Protein AF-A0A3P7J1T7-F1 (afdb_monomer_lite)

Sequence (101 aa):
MSDKEKELCPRLIDYLVVVGKRKRTRNTSKCSSADGPIHSSITYPEILRRYPTDDHKDFYLPTDVTVFCQPEGCVTLSKSTKHESSINHKMPILKAIRAIR

Foldseek 3Di:
DPCPPPPPPPDPFQKKWWKADDPPPDPDDDPPPDDDQKDKDFDAIDTPDMPPPDHDPVDGDDPCVNCVQPVRGWIWIFGPDPPDGPTPTPGTDIDTHDDDD

pLDDT: mean 76.16, std 18.55, range [39.69, 96.81]

Secondary structure (DSSP, 8-state):
---------S-S-SEEEEEE---------------SSEEEEEE--EEEEEESSS--SS-PPPTTHHHHH-TT-EEEEEE--SS----EEPPPEEEEE----

Structure (mmCIF, N/CA/C/O backbone):
data_AF-A0A3P7J1T7-F1
#
_entry.id   AF-A0A3P7J1T7-F1
#
loop_
_atom_site.group_PDB
_atom_site.id
_atom_site.type_symbol
_atom_site.label_atom_id
_atom_site.label_alt_id
_atom_site.label_comp_id
_atom_site.label_asym_id
_atom_site.label_entity_id
_atom_site.label_seq_id
_atom_site.pdbx_PDB_ins_code
_atom_site.Cartn_x
_atom_site.Cartn_y
_atom_site.Cartn_z
_atom_site.occupancy
_atom_site.B_iso_or_equiv
_atom_site.auth_seq_id
_atom_site.auth_comp_id
_atom_site.auth_asym_id
_atom_site.auth_atom_id
_atom_site.pdbx_PDB_model_num
ATOM 1 N N . MET A 1 1 ? -7.803 8.090 40.513 1.00 39.69 1 MET A N 1
ATOM 2 C CA . MET A 1 1 ? -6.830 8.217 39.413 1.00 39.69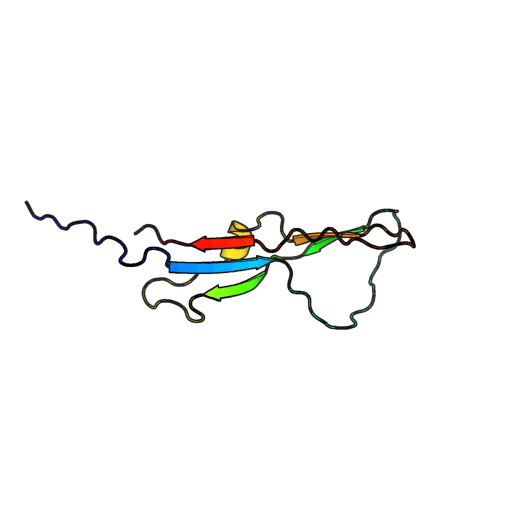 1 MET A CA 1
ATOM 3 C C . MET A 1 1 ? -7.518 7.632 38.202 1.00 39.69 1 MET A C 1
ATOM 5 O O . MET A 1 1 ? -7.958 6.497 38.272 1.00 39.69 1 MET A O 1
ATOM 9 N N . SER A 1 2 ? -7.811 8.457 37.200 1.00 48.62 2 SER A N 1
ATOM 10 C CA . SER A 1 2 ? -8.572 8.024 36.029 1.00 48.62 2 SER A CA 1
ATOM 11 C C . SER A 1 2 ? -7.584 7.420 35.049 1.00 48.62 2 SER A C 1
ATOM 13 O O . SER A 1 2 ? -7.064 8.130 34.188 1.00 48.62 2 SER A O 1
ATOM 15 N N . ASP A 1 3 ? -7.289 6.137 35.229 1.00 55.97 3 ASP A N 1
ATOM 16 C CA . ASP A 1 3 ? -6.516 5.341 34.287 1.00 55.97 3 ASP A CA 1
ATOM 17 C C . ASP A 1 3 ? -7.343 5.207 33.003 1.00 55.97 3 ASP A C 1
ATOM 19 O O . ASP A 1 3 ? -8.000 4.207 32.735 1.00 55.97 3 ASP A O 1
ATOM 23 N N . LYS A 1 4 ? -7.351 6.271 32.192 1.00 57.25 4 LYS A N 1
ATOM 24 C CA . LYS A 1 4 ? -7.564 6.164 30.751 1.00 57.25 4 LYS A CA 1
ATOM 25 C C . LYS A 1 4 ? -6.324 5.455 30.230 1.00 57.25 4 LYS A C 1
ATOM 27 O O . LYS A 1 4 ? -5.412 6.087 29.696 1.00 57.25 4 LYS A O 1
ATOM 32 N N . GLU A 1 5 ? -6.247 4.163 30.542 1.00 58.12 5 GLU A N 1
ATOM 33 C CA . GLU A 1 5 ? -5.291 3.233 29.981 1.00 58.12 5 GLU A CA 1
ATOM 34 C C . GLU A 1 5 ? -5.296 3.510 28.491 1.00 58.12 5 GLU A C 1
ATOM 36 O O . GLU A 1 5 ? -6.345 3.473 27.848 1.00 58.12 5 GLU A O 1
ATOM 41 N N . LYS A 1 6 ? -4.138 3.942 27.991 1.00 58.59 6 LYS A N 1
ATOM 42 C CA . LYS A 1 6 ? -3.907 4.231 26.580 1.00 58.59 6 LYS A CA 1
ATOM 43 C C . LYS A 1 6 ? -4.524 3.070 25.816 1.00 58.59 6 LYS A C 1
ATOM 45 O O . LYS A 1 6 ? -4.024 1.960 25.982 1.00 58.59 6 LYS A O 1
ATOM 50 N N . GLU A 1 7 ? -5.629 3.299 25.100 1.00 62.72 7 GLU A N 1
ATOM 51 C CA . GLU A 1 7 ? -6.317 2.253 24.344 1.00 62.72 7 GLU A CA 1
ATOM 52 C C . GLU A 1 7 ? -5.278 1.651 23.404 1.00 62.72 7 GLU A C 1
ATOM 54 O O . GLU A 1 7 ? -4.916 2.235 22.383 1.00 62.72 7 GLU A O 1
ATOM 59 N N . LEU A 1 8 ? -4.699 0.523 23.817 1.00 68.19 8 LEU A N 1
ATOM 60 C CA . LEU A 1 8 ? -3.651 -0.120 23.055 1.00 68.19 8 LEU A CA 1
ATOM 61 C C . LEU A 1 8 ? -4.279 -0.477 21.718 1.00 68.19 8 LEU A C 1
ATOM 63 O O . LEU A 1 8 ? -5.334 -1.110 21.682 1.00 68.19 8 LEU A O 1
ATOM 67 N N . CYS A 1 9 ? -3.636 -0.065 20.623 1.00 66.94 9 CYS A N 1
ATOM 68 C CA . CYS A 1 9 ? -4.090 -0.408 19.282 1.00 66.94 9 CYS A CA 1
ATOM 69 C C . CYS A 1 9 ? -4.374 -1.924 19.231 1.00 66.94 9 CYS A C 1
ATOM 71 O O . CYS A 1 9 ? -3.418 -2.699 19.373 1.00 66.94 9 CYS A O 1
ATOM 73 N N . PRO A 1 10 ? -5.638 -2.360 19.027 1.00 82.19 10 PRO A N 1
ATOM 74 C CA . PRO A 1 10 ? -6.040 -3.760 19.205 1.00 82.19 10 PRO A CA 1
ATOM 75 C C . PRO A 1 10 ? -5.412 -4.688 18.157 1.00 82.19 10 PRO A C 1
ATOM 77 O O . PRO A 1 10 ? -5.440 -5.909 18.289 1.00 82.19 10 PRO A O 1
ATOM 80 N N . ARG A 1 11 ? -4.839 -4.108 17.097 1.00 87.00 11 ARG A N 1
ATOM 81 C CA . ARG A 1 11 ? -4.185 -4.812 15.998 1.00 87.00 11 ARG A CA 1
ATOM 82 C C . ARG A 1 11 ? -2.670 -4.823 16.194 1.00 87.00 11 ARG A C 1
ATOM 84 O O . ARG A 1 11 ? -2.051 -3.796 16.474 1.00 87.00 11 ARG A O 1
ATOM 91 N N . LEU A 1 12 ? -2.065 -5.993 15.984 1.00 90.44 12 LEU A N 1
ATOM 92 C CA . LEU A 1 12 ? -0.608 -6.153 15.948 1.00 90.44 12 LEU A CA 1
ATOM 93 C C . LEU A 1 12 ? 0.008 -5.423 14.742 1.00 90.44 12 LEU A C 1
ATOM 95 O O . LEU A 1 12 ? 1.079 -4.832 14.862 1.00 90.44 12 LEU A O 1
ATOM 99 N N . ILE A 1 13 ? -0.677 -5.475 13.598 1.00 93.06 13 ILE A N 1
ATOM 100 C CA . ILE A 1 13 ? -0.329 -4.840 12.323 1.00 93.06 13 ILE A CA 1
ATOM 101 C C . ILE A 1 13 ? -1.640 -4.340 11.712 1.00 93.06 13 ILE A C 1
ATOM 103 O O . ILE A 1 13 ? -2.618 -5.088 11.677 1.00 93.06 13 ILE A O 1
ATOM 107 N N . ASP A 1 14 ? -1.664 -3.106 11.215 1.00 93.50 14 ASP A N 1
ATOM 108 C CA . ASP A 1 14 ? -2.823 -2.564 10.504 1.00 93.50 14 ASP A CA 1
ATOM 109 C C . ASP A 1 14 ? -2.813 -2.987 9.035 1.00 93.50 14 ASP A C 1
ATOM 111 O O . ASP A 1 14 ? -3.828 -3.458 8.528 1.00 93.50 14 ASP A O 1
ATOM 115 N N . TYR A 1 15 ? -1.660 -2.888 8.366 1.00 95.50 15 TYR A N 1
ATOM 116 C CA . TYR A 1 15 ? -1.521 -3.295 6.969 1.00 95.50 15 TYR A CA 1
ATOM 117 C C . TYR A 1 15 ? -0.226 -4.048 6.694 1.00 95.50 15 TYR A C 1
ATOM 119 O O . TYR A 1 15 ? 0.833 -3.735 7.231 1.00 95.50 15 TYR A O 1
ATOM 127 N N . LEU A 1 16 ? -0.299 -4.998 5.772 1.00 96.81 16 LEU A N 1
ATOM 128 C CA . LEU A 1 16 ? 0.843 -5.629 5.131 1.00 96.81 16 LEU A CA 1
ATOM 129 C C . LEU A 1 16 ? 0.817 -5.261 3.648 1.00 96.81 16 LEU A C 1
ATOM 131 O O . LEU A 1 16 ? -0.148 -5.578 2.956 1.00 96.81 16 LEU A O 1
ATOM 135 N N . VAL A 1 17 ? 1.861 -4.605 3.146 1.00 96.56 17 VAL A N 1
ATOM 136 C CA . VAL A 1 17 ? 1.937 -4.153 1.748 1.00 96.56 17 VAL A CA 1
ATOM 137 C C . VAL A 1 17 ? 3.166 -4.711 1.048 1.00 96.56 17 VAL A C 1
ATOM 139 O O . VAL A 1 17 ? 4.250 -4.782 1.620 1.00 96.56 17 VAL A O 1
ATOM 142 N N . VAL A 1 18 ? 2.994 -5.092 -0.215 1.00 95.06 18 VAL A N 1
ATOM 143 C CA . VAL A 1 18 ? 4.081 -5.429 -1.135 1.00 95.06 18 VAL A CA 1
ATOM 144 C C . VAL A 1 18 ? 4.254 -4.250 -2.079 1.00 95.06 18 VAL A C 1
ATOM 146 O O . VAL A 1 18 ? 3.361 -3.980 -2.881 1.00 95.06 18 VAL A O 1
ATOM 149 N N . VAL A 1 19 ? 5.388 -3.561 -2.002 1.00 93.75 19 VAL A N 1
ATOM 150 C CA . VAL A 1 19 ? 5.704 -2.381 -2.817 1.00 93.75 19 VAL A CA 1
ATOM 151 C C . VAL A 1 19 ? 6.786 -2.725 -3.834 1.00 93.75 19 VAL A C 1
ATOM 153 O O . VAL A 1 19 ? 7.776 -3.376 -3.509 1.00 93.75 19 VAL A O 1
ATOM 156 N N . GLY A 1 20 ? 6.609 -2.293 -5.078 1.00 91.31 20 GLY A N 1
ATOM 157 C CA . 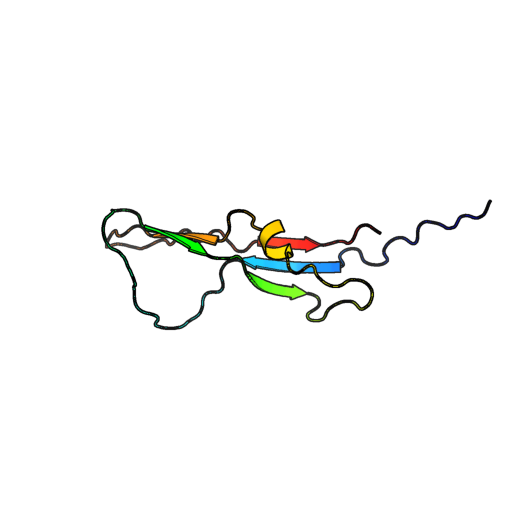GLY A 1 20 ? 7.630 -2.446 -6.106 1.00 91.31 20 GLY A CA 1
ATOM 158 C C . GLY A 1 20 ? 7.166 -1.987 -7.482 1.00 91.31 20 GLY A C 1
ATOM 159 O O . GLY A 1 20 ? 6.188 -1.257 -7.624 1.00 91.31 20 GLY A O 1
ATOM 160 N N . LYS A 1 21 ? 7.871 -2.436 -8.523 1.00 87.25 21 LYS A N 1
ATOM 161 C CA . LYS A 1 21 ? 7.541 -2.114 -9.915 1.00 87.25 21 LYS A CA 1
ATOM 162 C C . LYS A 1 21 ? 6.453 -3.047 -10.430 1.00 87.25 21 LYS A C 1
ATOM 164 O O . LYS A 1 21 ? 6.660 -4.261 -10.499 1.00 87.25 21 LYS A O 1
ATOM 169 N N . ARG A 1 22 ? 5.324 -2.500 -10.886 1.00 83.75 22 ARG A N 1
ATOM 170 C CA . ARG A 1 22 ? 4.303 -3.298 -11.573 1.00 83.75 22 ARG A CA 1
ATOM 171 C C . ARG A 1 22 ? 4.810 -3.693 -12.953 1.00 83.75 22 ARG A C 1
ATOM 173 O O . ARG A 1 22 ? 5.004 -2.856 -13.835 1.00 83.75 22 ARG A O 1
ATOM 180 N N . LYS A 1 23 ? 5.019 -4.994 -13.156 1.00 72.38 23 LYS A N 1
ATOM 181 C CA . LYS A 1 23 ? 5.289 -5.560 -14.481 1.00 72.38 23 LYS A CA 1
ATOM 182 C C . LYS A 1 23 ? 3.998 -5.495 -15.294 1.00 72.38 23 LYS A C 1
ATOM 184 O O . LYS A 1 23 ? 3.199 -6.425 -15.270 1.00 72.38 23 LYS A O 1
ATOM 189 N N . ARG A 1 24 ? 3.754 -4.379 -15.986 1.00 64.62 24 ARG A N 1
ATOM 190 C CA . ARG A 1 24 ? 2.696 -4.337 -16.998 1.00 64.62 24 ARG A CA 1
ATOM 191 C C . ARG A 1 24 ? 3.127 -5.260 -18.134 1.00 64.62 24 ARG A C 1
ATOM 193 O O . ARG A 1 24 ? 4.046 -4.944 -18.880 1.00 64.62 24 ARG A O 1
ATOM 200 N N . THR A 1 25 ? 2.481 -6.415 -18.238 1.00 51.50 25 THR A N 1
ATOM 201 C CA . THR A 1 25 ? 2.502 -7.248 -19.443 1.00 51.50 25 THR A CA 1
ATOM 202 C C . THR A 1 25 ? 1.788 -6.450 -20.534 1.00 51.50 25 THR A C 1
ATOM 204 O O . THR A 1 25 ? 0.571 -6.515 -20.691 1.00 51.50 25 THR A O 1
ATOM 207 N N . ARG A 1 26 ? 2.522 -5.580 -21.223 1.00 49.81 26 ARG A N 1
ATOM 208 C CA . ARG A 1 26 ? 2.067 -4.958 -22.460 1.00 49.81 26 ARG A CA 1
ATOM 209 C C . ARG A 1 26 ? 3.289 -4.697 -23.322 1.00 49.81 26 ARG A C 1
ATOM 211 O O . ARG A 1 26 ? 4.287 -4.168 -22.845 1.00 49.81 26 ARG A O 1
ATOM 218 N N . ASN A 1 27 ? 3.171 -5.092 -24.582 1.00 50.72 27 ASN A N 1
ATOM 219 C CA . ASN A 1 27 ? 4.118 -4.921 -25.679 1.00 50.72 27 ASN A CA 1
ATOM 220 C C . ASN A 1 27 ? 4.363 -3.433 -26.003 1.00 50.72 27 ASN A C 1
ATOM 222 O O . ASN A 1 27 ? 4.086 -2.979 -27.108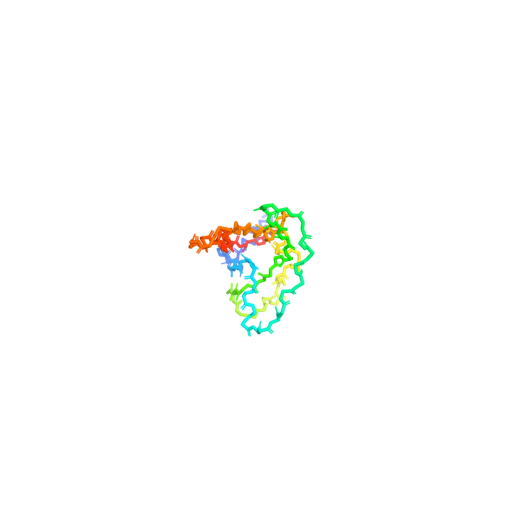 1.00 50.72 27 ASN A O 1
ATOM 226 N N . THR A 1 28 ? 4.822 -2.635 -25.043 1.00 44.53 28 THR A N 1
ATOM 227 C CA . THR A 1 28 ? 5.182 -1.234 -25.263 1.00 44.53 28 THR A CA 1
ATOM 228 C C . THR A 1 28 ? 6.655 -1.159 -25.619 1.00 44.53 28 THR A C 1
ATOM 230 O O . THR A 1 28 ? 7.536 -1.228 -24.764 1.00 44.53 28 THR A O 1
ATOM 233 N N . SER A 1 29 ? 6.853 -1.116 -26.935 1.00 47.28 29 SER A N 1
ATOM 234 C CA . SER A 1 29 ? 7.981 -0.565 -27.679 1.00 47.28 29 SER A CA 1
ATOM 235 C C . SER A 1 29 ? 9.018 0.176 -26.838 1.00 47.28 29 SER A C 1
ATOM 237 O O . SER A 1 29 ? 8.737 1.182 -26.188 1.00 47.28 29 SER A O 1
ATOM 239 N N . LYS A 1 30 ? 10.247 -0.324 -26.959 1.00 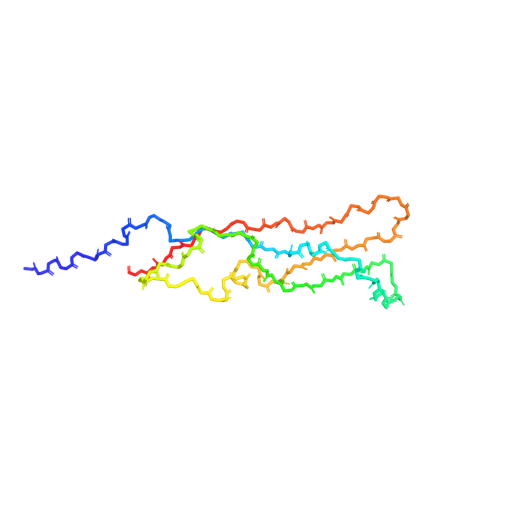45.00 30 LYS A N 1
ATOM 240 C CA . LYS A 1 30 ? 11.503 0.371 -26.697 1.00 45.00 30 LYS A CA 1
ATOM 241 C C . LYS A 1 30 ? 11.410 1.833 -27.158 1.00 45.00 30 LYS A C 1
ATOM 243 O O . LYS A 1 30 ? 11.468 2.096 -28.351 1.00 45.00 30 LYS A O 1
ATOM 248 N N . CYS A 1 31 ? 11.348 2.767 -26.220 1.00 41.66 31 CYS A N 1
ATOM 249 C CA . CYS A 1 31 ? 11.915 4.096 -26.425 1.00 41.66 31 CYS A CA 1
ATOM 250 C C . CYS A 1 31 ? 13.274 4.086 -25.730 1.00 41.66 31 CYS A C 1
ATOM 252 O O . CYS A 1 31 ? 13.440 4.606 -24.633 1.00 41.66 31 CYS A O 1
ATOM 254 N N . SER A 1 32 ? 14.219 3.362 -26.328 1.00 47.69 32 SER A N 1
ATOM 255 C CA . SER A 1 32 ? 15.629 3.455 -25.979 1.00 47.69 32 SER A CA 1
ATOM 256 C C . SER A 1 32 ? 16.189 4.643 -26.748 1.00 47.69 32 SER A C 1
ATOM 258 O O . SER A 1 32 ? 16.501 4.507 -27.931 1.00 47.69 32 SER A O 1
ATOM 260 N N . SER A 1 33 ? 16.301 5.797 -26.095 1.00 48.22 33 SER A N 1
ATOM 261 C CA . SER A 1 33 ? 17.327 6.775 -26.453 1.00 48.22 33 SER A CA 1
ATOM 262 C C . SER A 1 33 ? 18.668 6.073 -26.242 1.00 48.22 33 SER A C 1
ATOM 264 O O . SER A 1 33 ? 19.152 5.919 -25.120 1.00 48.22 33 SER A O 1
ATOM 266 N N . ALA A 1 34 ? 19.141 5.482 -27.334 1.00 55.06 34 ALA A N 1
ATOM 267 C CA . ALA A 1 34 ? 20.406 4.796 -27.445 1.00 55.06 34 ALA A CA 1
ATOM 268 C C . ALA A 1 34 ? 21.501 5.854 -27.409 1.00 55.06 34 ALA A C 1
ATOM 270 O O . ALA A 1 34 ? 21.488 6.724 -28.264 1.00 55.06 34 ALA A O 1
ATOM 271 N N . ASP A 1 35 ? 22.360 5.789 -26.393 1.00 48.75 35 ASP A N 1
ATOM 272 C CA . ASP A 1 35 ? 23.790 6.104 -26.473 1.00 48.75 35 ASP A CA 1
ATOM 273 C C . ASP A 1 35 ? 24.420 5.806 -25.101 1.00 48.75 35 ASP A C 1
ATOM 275 O O . ASP A 1 35 ? 24.489 6.647 -24.208 1.00 48.75 35 ASP A O 1
ATOM 279 N N . GLY A 1 36 ? 24.809 4.541 -24.891 1.00 54.97 36 GLY A N 1
ATOM 280 C CA . GLY A 1 36 ? 25.543 4.097 -23.700 1.00 54.97 36 GLY A CA 1
ATOM 281 C C . GLY A 1 36 ? 25.451 2.582 -23.417 1.00 54.97 36 GLY A C 1
ATOM 282 O O . GLY A 1 36 ? 24.416 1.968 -23.679 1.00 54.97 36 GLY A O 1
ATOM 283 N N . PRO A 1 37 ? 26.503 1.945 -22.859 1.00 62.50 37 PRO A N 1
ATOM 284 C CA . PRO A 1 37 ? 26.547 0.497 -22.593 1.00 62.50 37 PRO A CA 1
ATOM 285 C C . PRO A 1 37 ? 25.696 0.029 -21.390 1.00 62.50 37 PRO A C 1
ATOM 287 O O . PRO A 1 37 ? 25.516 -1.175 -21.192 1.00 62.50 37 PRO A O 1
ATOM 290 N N . ILE A 1 38 ? 25.157 0.950 -20.581 1.00 64.19 38 ILE A N 1
ATOM 291 C CA . ILE A 1 38 ? 24.291 0.662 -19.426 1.00 64.19 38 ILE A CA 1
ATOM 292 C C . ILE A 1 38 ? 23.082 1.592 -19.482 1.00 64.19 38 ILE A C 1
ATOM 294 O O . ILE A 1 38 ? 23.239 2.808 -19.468 1.00 64.19 38 ILE A O 1
ATOM 298 N N . HIS A 1 39 ? 21.877 1.022 -19.484 1.00 71.62 39 HIS A N 1
ATOM 299 C CA . HIS A 1 39 ? 20.639 1.790 -19.368 1.00 71.62 39 HIS A CA 1
ATOM 300 C C . HIS A 1 39 ? 20.042 1.572 -17.973 1.00 71.62 39 HIS A C 1
ATOM 302 O O . HIS A 1 39 ? 19.673 0.448 -17.608 1.00 71.62 39 HIS A O 1
ATOM 308 N N . SER A 1 40 ? 19.977 2.640 -17.178 1.00 73.31 40 SER A N 1
ATOM 309 C CA . SER A 1 40 ? 19.267 2.674 -15.901 1.00 73.31 40 SER A CA 1
ATOM 310 C C . SER A 1 40 ? 17.923 3.374 -16.091 1.00 73.31 40 SER A C 1
ATOM 312 O O . SER A 1 40 ? 17.824 4.412 -16.736 1.00 73.31 40 SER A O 1
ATOM 314 N N . SER A 1 41 ? 16.857 2.792 -15.546 1.00 82.12 41 SER A N 1
ATOM 315 C CA . SER A 1 41 ? 15.537 3.432 -15.517 1.00 82.12 41 SER A CA 1
ATOM 316 C C . SER A 1 41 ? 14.990 3.430 -14.101 1.00 82.12 41 SER A C 1
ATOM 318 O O . SER A 1 41 ? 15.078 2.417 -13.402 1.00 82.12 41 SER A O 1
ATOM 320 N N . ILE A 1 42 ? 14.427 4.562 -13.686 1.00 85.19 42 ILE A N 1
ATOM 321 C CA . ILE A 1 42 ? 13.741 4.722 -12.405 1.00 85.19 42 ILE A CA 1
ATOM 322 C C . ILE A 1 42 ? 12.246 4.780 -12.695 1.00 85.19 42 ILE A C 1
ATOM 324 O O . ILE A 1 42 ? 11.798 5.470 -13.606 1.00 85.19 42 ILE A O 1
ATOM 328 N N . THR A 1 43 ? 11.472 4.013 -11.938 1.00 87.44 43 THR A N 1
ATOM 329 C CA . THR A 1 43 ? 10.009 3.988 -12.034 1.00 87.44 43 THR A CA 1
ATOM 330 C C . THR A 1 43 ? 9.399 4.233 -10.665 1.00 87.44 43 THR A C 1
ATOM 332 O O . THR A 1 43 ? 10.002 3.881 -9.650 1.00 87.44 43 THR A O 1
ATOM 335 N N . TYR A 1 44 ? 8.216 4.843 -10.632 1.00 89.12 44 TYR A N 1
ATOM 336 C CA . TYR A 1 44 ? 7.527 5.108 -9.374 1.00 89.12 44 TYR A CA 1
ATOM 337 C C . TYR A 1 44 ? 7.131 3.782 -8.694 1.00 89.12 44 TYR A C 1
ATOM 339 O O . TYR A 1 44 ? 6.669 2.868 -9.388 1.00 89.12 44 TYR A O 1
ATOM 347 N N . PRO A 1 45 ? 7.348 3.631 -7.374 1.00 91.44 45 PRO A N 1
ATOM 348 C CA . PRO A 1 45 ? 6.958 2.429 -6.654 1.00 91.44 45 PRO A CA 1
ATOM 349 C C . PRO A 1 45 ? 5.435 2.358 -6.526 1.00 91.44 45 PRO A C 1
ATOM 351 O O . PRO A 1 45 ? 4.763 3.344 -6.234 1.00 91.44 45 PRO A O 1
ATOM 354 N N . GLU A 1 46 ? 4.879 1.168 -6.713 1.00 92.75 46 GLU A N 1
ATOM 355 C CA . GLU A 1 46 ? 3.441 0.932 -6.648 1.00 92.75 46 GLU A CA 1
ATOM 356 C C . GLU A 1 46 ? 3.134 -0.189 -5.653 1.00 92.75 46 GLU A C 1
ATOM 358 O O . GLU A 1 46 ? 3.932 -1.111 -5.461 1.00 92.75 46 GLU A O 1
ATOM 363 N N . ILE A 1 47 ? 1.948 -0.146 -5.040 1.00 94.19 47 ILE A N 1
ATOM 364 C CA . ILE A 1 47 ? 1.440 -1.280 -4.265 1.00 94.19 47 ILE A CA 1
ATOM 365 C C . ILE A 1 47 ? 1.086 -2.398 -5.251 1.00 94.19 47 ILE A C 1
ATOM 367 O O . ILE A 1 47 ? 0.253 -2.235 -6.151 1.00 94.19 47 ILE A O 1
ATOM 371 N N . LEU A 1 48 ? 1.754 -3.535 -5.089 1.00 93.19 48 LEU A N 1
ATOM 372 C CA . LEU A 1 48 ? 1.540 -4.753 -5.862 1.00 93.19 48 LEU A CA 1
ATOM 373 C C . LEU A 1 48 ? 0.499 -5.652 -5.196 1.00 93.19 48 LEU A C 1
ATOM 375 O O . LEU A 1 48 ? -0.295 -6.278 -5.892 1.00 93.19 48 LEU A O 1
ATOM 379 N N . ARG A 1 49 ? 0.509 -5.723 -3.859 1.00 95.12 49 ARG A N 1
ATOM 380 C CA . ARG A 1 49 ? -0.489 -6.421 -3.035 1.00 95.12 49 ARG A CA 1
ATOM 381 C C . ARG A 1 49 ? -0.619 -5.736 -1.682 1.00 95.12 49 ARG A C 1
ATOM 383 O O . ARG A 1 49 ? 0.354 -5.157 -1.200 1.00 95.12 49 ARG A O 1
ATOM 390 N N . ARG A 1 50 ? -1.790 -5.858 -1.060 1.00 96.38 50 ARG A N 1
ATOM 391 C CA . ARG A 1 50 ? -2.032 -5.409 0.312 1.00 96.38 50 ARG A CA 1
ATOM 392 C C . ARG A 1 50 ? -2.951 -6.363 1.068 1.00 96.38 50 ARG A C 1
ATOM 394 O O . ARG A 1 50 ? -3.771 -7.035 0.445 1.00 96.38 50 ARG A O 1
ATOM 401 N N . TYR A 1 51 ? -2.798 -6.398 2.386 1.00 95.62 51 TYR A N 1
ATOM 402 C CA . TYR A 1 51 ? -3.719 -7.032 3.319 1.00 95.62 51 TYR A CA 1
ATOM 403 C C . TYR A 1 51 ? -3.948 -6.109 4.530 1.00 95.62 51 TYR A C 1
ATOM 405 O O . TYR A 1 51 ? -2.957 -5.642 5.095 1.00 95.62 51 TYR A O 1
ATOM 413 N N . PRO A 1 52 ? -5.200 -5.876 4.957 1.00 94.69 52 PRO A N 1
ATOM 414 C CA . PRO A 1 52 ? -6.439 -6.263 4.272 1.00 94.69 52 PRO A CA 1
ATOM 415 C C . PRO A 1 52 ? -6.583 -5.617 2.882 1.00 94.69 52 PRO A C 1
ATOM 417 O O . PRO A 1 52 ? -5.837 -4.700 2.532 1.00 94.69 52 PRO A O 1
ATOM 420 N N . THR A 1 53 ? -7.489 -6.142 2.050 1.00 95.00 53 THR A N 1
ATOM 421 C CA . THR A 1 53 ? -7.759 -5.588 0.709 1.00 95.00 53 THR A CA 1
ATOM 422 C C . THR A 1 53 ? -8.450 -4.241 0.766 1.00 95.00 53 THR A C 1
ATOM 424 O O . THR A 1 53 ? -8.223 -3.426 -0.124 1.00 95.00 53 THR A O 1
ATOM 427 N N . ASP A 1 54 ? -9.244 -4.016 1.806 1.00 94.25 54 ASP A N 1
ATOM 428 C CA . ASP A 1 54 ? -10.009 -2.802 2.055 1.00 94.25 54 ASP A CA 1
ATOM 429 C C . ASP A 1 54 ? -9.416 -2.033 3.231 1.00 94.25 54 ASP A C 1
ATOM 431 O O . ASP A 1 54 ? -8.708 -2.594 4.072 1.00 94.25 54 ASP A O 1
ATOM 435 N N . ASP A 1 55 ? -9.694 -0.735 3.273 1.00 92.31 55 ASP A N 1
ATOM 436 C CA . ASP A 1 55 ? -9.168 0.125 4.320 1.00 92.31 55 ASP A CA 1
ATOM 437 C C . ASP A 1 55 ? -9.957 -0.047 5.626 1.00 92.31 55 ASP A C 1
ATOM 439 O O . ASP A 1 55 ? -11.180 -0.222 5.635 1.00 92.31 55 ASP A O 1
ATOM 443 N N . HIS A 1 56 ? -9.257 0.041 6.754 1.00 91.38 56 HIS A N 1
ATOM 444 C CA . HIS A 1 56 ? -9.884 0.098 8.065 1.00 91.38 56 HIS A CA 1
ATOM 445 C C . HIS A 1 56 ? -10.590 1.442 8.255 1.00 91.38 56 HIS A C 1
ATOM 447 O O . HIS A 1 56 ? -10.018 2.497 7.992 1.00 91.38 56 HIS A O 1
ATOM 453 N N . LYS A 1 57 ? -11.811 1.423 8.800 1.00 89.88 57 LYS A N 1
ATOM 454 C CA . LYS A 1 57 ? -12.618 2.640 9.033 1.00 89.88 57 LYS A CA 1
ATOM 455 C C . LYS A 1 57 ? -11.927 3.662 9.933 1.00 89.88 57 LYS A C 1
ATOM 457 O O . LYS A 1 57 ? -12.162 4.859 9.810 1.00 89.88 57 LYS A O 1
ATOM 462 N N . ASP A 1 58 ? -11.115 3.172 10.861 1.00 89.12 58 ASP A N 1
ATOM 463 C CA . ASP A 1 58 ? -10.383 3.983 11.817 1.00 89.12 58 ASP A CA 1
ATOM 464 C C . ASP A 1 58 ? -8.999 4.394 11.289 1.00 89.12 58 ASP A C 1
ATOM 466 O O . ASP A 1 58 ? -8.479 5.418 11.722 1.00 89.12 58 ASP A O 1
ATOM 470 N N . PHE A 1 59 ? -8.392 3.631 10.364 1.00 90.38 59 PHE A N 1
ATOM 471 C CA . PHE A 1 59 ? -7.071 3.895 9.777 1.00 90.38 59 PHE A CA 1
ATOM 472 C C . PHE A 1 59 ? -7.048 3.706 8.260 1.00 90.38 59 PHE A C 1
ATOM 474 O O . PHE A 1 59 ? -6.986 2.575 7.780 1.00 90.38 59 PHE A O 1
ATOM 481 N N . TYR A 1 60 ? -6.969 4.791 7.499 1.00 92.25 60 TYR A N 1
ATOM 482 C CA . TYR A 1 60 ? -6.726 4.698 6.059 1.00 92.25 60 TYR A CA 1
ATOM 483 C C . TYR A 1 60 ? -5.245 4.463 5.775 1.00 92.25 60 TYR A C 1
ATOM 485 O O . TYR A 1 60 ? -4.380 5.032 6.445 1.00 92.25 60 TYR A O 1
ATOM 493 N N . LEU A 1 61 ? -4.949 3.620 4.785 1.00 92.75 61 LEU A N 1
ATOM 494 C CA . LEU A 1 61 ? -3.573 3.380 4.364 1.00 92.75 61 LEU A CA 1
ATOM 495 C C . LEU A 1 61 ? -3.022 4.665 3.714 1.00 92.75 61 LEU A C 1
ATOM 497 O O . LEU A 1 61 ? -3.593 5.117 2.719 1.00 92.75 61 LEU A O 1
ATOM 501 N N . PRO A 1 62 ? -1.918 5.250 4.214 1.00 92.38 62 PRO A N 1
ATOM 502 C CA . PRO A 1 62 ? -1.368 6.469 3.627 1.00 92.38 62 PRO A CA 1
ATOM 503 C C . PRO A 1 62 ? -0.985 6.282 2.153 1.00 92.38 62 PRO A C 1
ATOM 505 O O . PRO A 1 62 ? -0.387 5.274 1.772 1.00 92.38 62 PRO A O 1
ATOM 508 N N . THR A 1 63 ? -1.307 7.261 1.305 1.00 89.06 63 THR A N 1
ATOM 509 C CA . THR A 1 63 ? -1.041 7.198 -0.145 1.00 89.06 63 THR A CA 1
ATOM 510 C C . THR A 1 63 ? 0.448 7.248 -0.488 1.00 89.06 63 THR A C 1
ATOM 512 O O . THR A 1 63 ? 0.864 6.764 -1.536 1.00 89.06 63 THR A O 1
ATOM 515 N N . ASP A 1 64 ? 1.254 7.824 0.397 1.00 92.62 64 ASP A N 1
ATOM 516 C CA . ASP A 1 64 ? 2.707 7.982 0.294 1.00 92.62 64 ASP A CA 1
ATOM 517 C C . ASP A 1 64 ? 3.495 6.763 0.804 1.00 92.62 64 ASP A C 1
ATOM 519 O O . ASP A 1 64 ? 4.727 6.727 0.722 1.00 92.62 64 ASP A O 1
ATOM 523 N N . VAL A 1 65 ? 2.804 5.717 1.267 1.00 93.69 65 VAL A N 1
ATOM 524 C CA . VAL A 1 65 ? 3.414 4.489 1.794 1.00 93.69 65 VAL A CA 1
ATOM 525 C C . VAL A 1 65 ? 4.406 3.839 0.824 1.00 93.69 65 VAL A C 1
ATOM 527 O O . VAL A 1 65 ? 5.383 3.218 1.247 1.00 93.69 65 VAL A O 1
ATOM 530 N N . THR A 1 66 ? 4.192 3.985 -0.485 1.00 93.75 66 THR A N 1
ATOM 531 C CA . THR A 1 66 ? 5.086 3.435 -1.508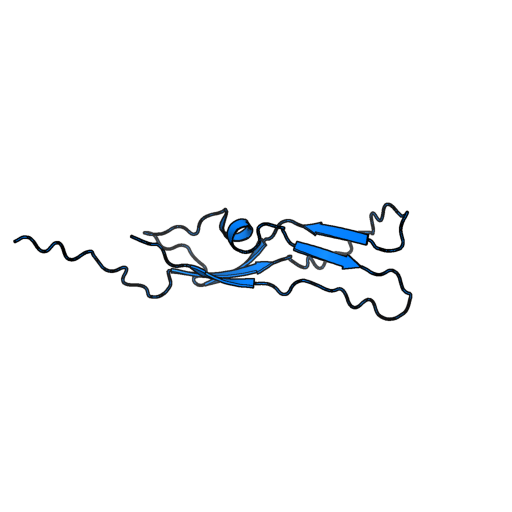 1.00 93.75 66 THR A CA 1
ATOM 532 C C . THR A 1 66 ? 6.445 4.127 -1.505 1.00 93.75 66 THR A C 1
ATOM 534 O O . THR A 1 66 ? 7.465 3.449 -1.629 1.00 93.75 66 THR A O 1
ATOM 537 N N . VAL A 1 67 ? 6.474 5.445 -1.292 1.00 91.94 67 VAL A N 1
ATOM 538 C CA . VAL A 1 67 ? 7.704 6.240 -1.180 1.00 91.94 67 VAL A CA 1
ATOM 539 C C . VAL A 1 67 ? 8.381 5.980 0.164 1.00 91.94 67 VAL A C 1
ATOM 541 O O . VAL A 1 67 ? 9.596 5.836 0.206 1.00 91.94 67 VAL A O 1
ATOM 544 N N . PHE A 1 68 ? 7.622 5.787 1.247 1.00 91.75 68 PHE A N 1
ATOM 545 C CA . PHE A 1 68 ? 8.192 5.353 2.532 1.00 91.75 68 PHE A CA 1
ATOM 546 C C . PHE A 1 68 ? 8.872 3.982 2.455 1.00 91.75 68 PHE A C 1
ATOM 548 O O . PHE A 1 68 ? 9.902 3.747 3.089 1.00 91.75 68 PHE A O 1
ATOM 555 N N . CYS A 1 69 ? 8.290 3.048 1.703 1.00 91.44 69 CYS A N 1
ATOM 556 C CA . CYS A 1 69 ? 8.882 1.726 1.513 1.00 91.44 69 CYS A CA 1
ATOM 557 C C . CYS A 1 69 ? 10.063 1.757 0.540 1.00 91.44 69 CYS A C 1
ATOM 559 O O . CYS A 1 69 ? 10.948 0.907 0.643 1.00 91.44 69 CYS A O 1
ATOM 561 N N . GLN A 1 70 ? 10.068 2.700 -0.403 1.00 90.75 70 GLN A N 1
ATOM 562 C CA . GLN A 1 70 ? 11.055 2.768 -1.470 1.00 90.75 70 GLN A CA 1
ATOM 563 C C . GLN A 1 70 ? 11.301 4.219 -1.934 1.00 90.75 70 GLN A C 1
ATOM 565 O O . GLN A 1 70 ? 10.808 4.618 -2.994 1.00 90.75 70 GLN A O 1
ATOM 570 N N . PRO A 1 71 ? 12.084 5.004 -1.175 1.00 90.25 71 PRO A N 1
ATOM 571 C CA . PRO A 1 71 ? 12.247 6.436 -1.428 1.00 90.25 71 PRO A CA 1
ATOM 572 C C . PRO A 1 71 ? 13.009 6.740 -2.722 1.00 90.25 71 PRO A C 1
ATOM 574 O O . PRO A 1 71 ? 12.712 7.722 -3.394 1.00 90.25 71 PRO A O 1
ATOM 577 N N . GLU A 1 72 ? 13.929 5.869 -3.143 1.00 88.56 72 GLU A N 1
ATOM 578 C CA . GLU A 1 72 ? 14.685 6.030 -4.397 1.00 88.56 72 GLU A CA 1
ATOM 579 C C . GLU A 1 72 ? 13.901 5.572 -5.639 1.00 88.56 72 GLU A C 1
ATOM 581 O O . GLU A 1 72 ? 14.384 5.658 -6.770 1.00 88.56 72 GLU A O 1
ATOM 586 N N . GLY A 1 73 ? 12.702 5.021 -5.442 1.00 86.25 73 GLY A N 1
ATOM 587 C CA . GLY A 1 73 ? 11.928 4.389 -6.497 1.00 86.25 73 GLY A CA 1
ATOM 588 C C . GL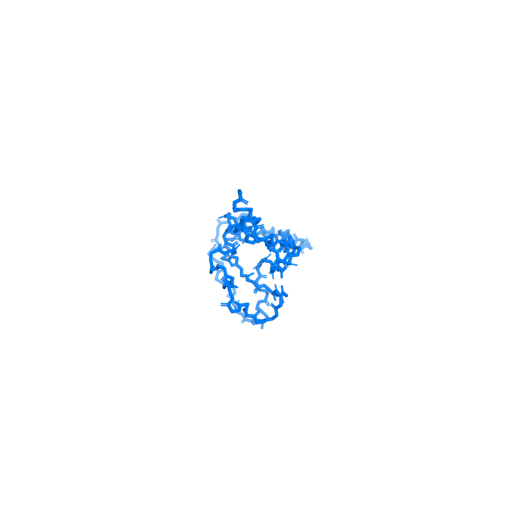Y A 1 73 ? 12.531 3.079 -7.015 1.00 86.25 73 GLY A C 1
ATOM 589 O O . GLY A 1 73 ? 13.490 2.504 -6.491 1.00 86.25 73 GLY A O 1
ATOM 590 N N . CYS A 1 74 ? 11.888 2.529 -8.041 1.00 85.94 74 CYS A N 1
ATOM 591 C CA . CYS A 1 74 ? 12.210 1.231 -8.623 1.00 85.94 74 CYS A CA 1
ATOM 592 C C . CYS A 1 74 ? 13.263 1.352 -9.724 1.00 85.94 74 CYS A C 1
ATOM 594 O O . CYS A 1 74 ? 12.923 1.584 -10.888 1.00 85.94 74 CYS A O 1
ATOM 596 N N . VAL A 1 75 ? 14.528 1.140 -9.354 1.00 82.56 75 VAL A N 1
ATOM 597 C CA . VAL A 1 75 ? 15.672 1.140 -10.275 1.00 82.56 75 VAL A CA 1
ATOM 598 C C . VAL A 1 75 ? 15.748 -0.184 -11.037 1.00 82.56 75 VAL A C 1
ATOM 600 O O . VAL A 1 75 ? 15.714 -1.266 -10.451 1.00 82.56 75 VAL A O 1
ATOM 603 N N . THR A 1 76 ? 15.844 -0.106 -12.362 1.00 77.44 76 THR A N 1
ATOM 604 C CA . THR A 1 76 ? 16.113 -1.246 -13.246 1.00 77.44 76 THR A CA 1
ATOM 605 C C . THR A 1 76 ? 17.393 -0.973 -14.027 1.00 77.44 76 THR A C 1
ATOM 607 O O . THR A 1 76 ? 17.454 0.011 -14.763 1.00 77.44 76 THR A O 1
ATOM 610 N N . LEU A 1 77 ? 18.387 -1.850 -13.882 1.00 76.06 77 LEU A N 1
ATOM 611 C CA . LEU A 1 77 ? 19.636 -1.827 -14.646 1.00 76.06 77 LEU A CA 1
ATOM 612 C C . LEU A 1 77 ? 19.565 -2.893 -15.741 1.00 76.06 77 LEU A C 1
ATOM 614 O O . LEU A 1 77 ? 19.453 -4.081 -15.439 1.00 76.06 77 LEU A O 1
ATOM 618 N N . SER A 1 78 ? 19.635 -2.478 -17.004 1.00 69.19 78 SER A N 1
ATOM 619 C CA . SER A 1 78 ? 19.765 -3.395 -18.139 1.00 69.19 78 SER A CA 1
ATOM 620 C C . SER A 1 78 ? 21.163 -3.290 -18.741 1.00 69.19 78 SER A C 1
ATOM 622 O O . SER A 1 78 ? 21.559 -2.214 -19.195 1.00 69.19 78 SER A O 1
ATOM 624 N N . LYS A 1 79 ? 21.892 -4.413 -18.758 1.00 61.00 79 LYS A N 1
ATOM 625 C CA . LYS A 1 79 ? 23.134 -4.576 -19.524 1.00 61.00 79 LYS A CA 1
ATOM 626 C C . LYS A 1 79 ? 22.777 -5.085 -20.919 1.00 61.00 79 LYS A C 1
ATOM 628 O O . LYS A 1 79 ? 22.104 -6.105 -21.042 1.00 61.00 79 LYS A O 1
ATOM 633 N N . SER A 1 80 ? 23.207 -4.385 -21.963 1.00 56.78 80 SER A N 1
ATOM 634 C CA . SER A 1 80 ? 22.980 -4.759 -23.365 1.00 56.78 80 SER A CA 1
ATOM 635 C C . SER A 1 80 ? 24.022 -5.766 -23.875 1.00 56.78 80 SER A C 1
ATOM 637 O O . SER A 1 80 ? 24.538 -5.636 -24.980 1.00 56.78 80 SER A O 1
ATOM 639 N N . THR A 1 81 ? 24.360 -6.795 -23.098 1.00 50.38 81 THR A N 1
ATOM 640 C CA . THR A 1 81 ? 25.184 -7.905 -23.598 1.00 50.38 81 THR A CA 1
ATOM 641 C C . THR A 1 81 ? 24.260 -8.977 -24.164 1.00 50.38 81 THR A C 1
ATOM 643 O O . THR A 1 81 ? 23.337 -9.416 -23.487 1.00 50.38 81 THR A O 1
ATOM 646 N N . LYS A 1 82 ? 24.484 -9.393 -25.418 1.00 49.31 82 LYS A N 1
ATOM 647 C CA . LYS A 1 82 ? 23.650 -10.346 -26.189 1.00 49.31 82 LYS A CA 1
ATOM 648 C C . LYS A 1 82 ? 23.507 -11.754 -25.573 1.00 49.31 82 LYS A C 1
ATOM 650 O O . LYS A 1 82 ? 22.913 -12.623 -26.198 1.00 49.31 82 LYS A O 1
ATOM 655 N N . HIS A 1 83 ? 24.007 -11.979 -24.365 1.00 44.50 83 HIS A N 1
ATOM 656 C CA . HIS A 1 83 ? 23.843 -13.215 -23.621 1.00 44.50 83 HIS A CA 1
ATOM 657 C C . HIS A 1 83 ? 23.290 -12.866 -22.237 1.00 44.50 83 HIS A C 1
ATOM 659 O O . HIS A 1 83 ? 23.935 -12.160 -21.466 1.00 44.50 83 HIS A O 1
ATOM 665 N N . GLU A 1 84 ? 22.064 -13.324 -21.991 1.00 43.16 84 GLU A N 1
ATOM 666 C CA . GLU A 1 84 ? 21.408 -13.384 -20.686 1.00 43.16 84 GLU A CA 1
ATOM 667 C C . GLU A 1 84 ? 21.342 -12.059 -19.909 1.00 43.16 84 GLU A C 1
ATOM 669 O O . GLU A 1 84 ? 22.115 -11.761 -18.997 1.00 43.16 84 GLU A O 1
ATOM 674 N N . SER A 1 85 ? 20.338 -11.249 -20.251 1.00 40.69 85 SER A N 1
ATOM 675 C CA . SER A 1 85 ? 19.951 -10.082 -19.468 1.00 40.69 85 SER A CA 1
ATOM 676 C C . SER A 1 85 ? 19.359 -10.525 -18.124 1.00 40.69 85 SER A C 1
ATOM 678 O O . SER A 1 85 ? 18.138 -10.574 -17.961 1.00 40.69 85 SER A O 1
ATOM 680 N N . SER A 1 86 ? 20.217 -10.829 -17.149 1.00 45.03 86 SER A N 1
ATOM 681 C CA . SER A 1 86 ? 19.850 -10.826 -15.732 1.00 45.03 86 SER A CA 1
ATOM 682 C C . SER A 1 86 ? 19.455 -9.399 -15.364 1.00 45.03 86 SER A C 1
ATOM 684 O O . SER A 1 86 ? 20.290 -8.559 -15.026 1.00 45.03 86 SER A O 1
ATOM 686 N N . ILE A 1 87 ? 18.170 -9.080 -15.524 1.00 53.78 87 ILE A N 1
ATOM 687 C CA . ILE A 1 87 ? 17.624 -7.807 -15.076 1.00 53.78 87 ILE A CA 1
ATOM 688 C C . ILE A 1 87 ? 17.683 -7.839 -13.550 1.00 53.78 87 ILE A C 1
ATOM 690 O O . ILE A 1 87 ? 16.886 -8.528 -12.912 1.00 53.78 87 ILE A O 1
ATOM 694 N N . ASN A 1 88 ? 18.621 -7.093 -12.967 1.00 51.72 88 ASN A N 1
ATOM 695 C CA . ASN A 1 88 ? 18.679 -6.868 -11.527 1.00 51.72 88 ASN A CA 1
ATOM 696 C C . ASN A 1 88 ? 17.478 -6.003 -11.128 1.00 51.72 88 ASN A C 1
ATOM 698 O O . ASN A 1 88 ? 17.570 -4.781 -11.007 1.00 51.72 88 ASN A O 1
ATOM 702 N N . HIS A 1 89 ? 16.313 -6.628 -10.994 1.00 57.62 89 HIS A N 1
ATOM 703 C CA . HIS A 1 89 ? 15.174 -6.016 -10.340 1.00 57.62 89 HIS A CA 1
ATOM 704 C C . HIS A 1 89 ? 15.445 -6.035 -8.840 1.00 57.62 89 HIS A C 1
ATOM 706 O O . HIS A 1 89 ? 15.605 -7.108 -8.257 1.00 57.62 89 HIS A O 1
ATOM 712 N N . LYS A 1 90 ? 15.458 -4.857 -8.204 1.00 66.38 90 LYS A N 1
ATOM 713 C CA . LYS A 1 90 ? 15.310 -4.788 -6.748 1.00 66.38 90 LYS A CA 1
ATOM 714 C C . LYS A 1 90 ? 14.021 -5.549 -6.411 1.00 66.38 90 LYS A C 1
ATOM 716 O O . LYS A 1 90 ? 12.972 -5.256 -6.993 1.00 66.38 90 LYS A O 1
ATOM 721 N N . MET A 1 91 ? 14.128 -6.587 -5.580 1.00 75.00 91 MET A N 1
ATOM 722 C CA . MET A 1 91 ? 12.975 -7.400 -5.190 1.00 75.00 91 MET A CA 1
ATOM 723 C C . MET A 1 91 ? 11.897 -6.500 -4.576 1.00 75.00 91 MET A C 1
ATOM 725 O O . MET A 1 91 ? 12.244 -5.516 -3.915 1.00 75.00 91 MET A O 1
ATOM 729 N N . PRO A 1 92 ? 10.603 -6.792 -4.805 1.00 85.44 92 PRO A N 1
ATOM 730 C CA . PRO A 1 92 ? 9.541 -6.041 -4.159 1.00 85.44 92 PRO A CA 1
ATOM 731 C C . PRO A 1 92 ? 9.681 -6.146 -2.637 1.00 85.44 92 PRO A C 1
ATOM 733 O O . PRO A 1 92 ? 10.032 -7.198 -2.103 1.00 85.44 92 PRO A O 1
ATOM 736 N N . ILE A 1 93 ? 9.418 -5.043 -1.946 1.00 89.81 93 ILE A N 1
ATOM 737 C CA . ILE A 1 93 ? 9.599 -4.916 -0.503 1.00 89.81 93 ILE A CA 1
ATOM 738 C C . ILE A 1 93 ? 8.277 -5.251 0.181 1.00 89.81 93 ILE A C 1
ATOM 740 O O . ILE A 1 93 ? 7.238 -4.686 -0.158 1.00 89.81 93 ILE A O 1
ATOM 744 N N . LEU A 1 94 ? 8.321 -6.156 1.158 1.00 93.69 94 LEU A N 1
ATOM 745 C CA . LEU A 1 94 ? 7.205 -6.428 2.059 1.00 93.69 94 LEU A CA 1
ATOM 746 C C . LEU A 1 94 ? 7.330 -5.530 3.295 1.00 93.69 94 LEU A C 1
ATOM 748 O O . LEU A 1 94 ? 8.370 -5.536 3.955 1.00 93.69 94 LEU A O 1
ATOM 752 N N . LYS A 1 95 ? 6.283 -4.772 3.622 1.00 94.56 95 LYS A N 1
ATOM 753 C CA . LYS A 1 95 ? 6.264 -3.874 4.782 1.00 94.56 95 LYS A CA 1
ATOM 754 C C . LYS A 1 95 ? 5.027 -4.120 5.637 1.00 94.56 95 LYS A C 1
ATOM 756 O O . LYS A 1 95 ? 3.910 -4.100 5.126 1.00 94.56 95 LYS A O 1
ATOM 761 N N . ALA A 1 96 ? 5.244 -4.318 6.934 1.00 95.44 96 ALA A N 1
ATOM 762 C CA . ALA A 1 96 ? 4.199 -4.264 7.947 1.00 95.44 96 ALA A CA 1
ATOM 763 C C . ALA A 1 96 ? 4.065 -2.824 8.456 1.00 95.44 96 ALA A C 1
ATOM 765 O O . ALA A 1 96 ? 5.065 -2.167 8.750 1.00 95.44 96 ALA A O 1
ATOM 766 N N . ILE A 1 97 ? 2.834 -2.340 8.540 1.00 93.00 97 ILE A N 1
ATOM 767 C CA . ILE A 1 97 ? 2.488 -0.977 8.929 1.00 93.00 97 ILE A CA 1
ATOM 768 C C . ILE A 1 97 ? 1.611 -1.068 10.159 1.00 93.00 97 ILE A C 1
ATOM 770 O O . ILE A 1 97 ? 0.592 -1.762 10.152 1.00 93.00 97 ILE A O 1
ATOM 774 N N . ARG A 1 98 ? 2.013 -0.345 11.199 1.00 91.69 98 ARG A N 1
ATOM 775 C CA . ARG A 1 98 ? 1.232 -0.162 12.411 1.00 91.69 98 ARG A CA 1
ATOM 776 C C . ARG A 1 98 ? 1.100 1.329 12.685 1.00 91.69 98 ARG A C 1
ATOM 778 O O . ARG A 1 98 ? 2.111 2.026 12.750 1.00 91.69 98 ARG A O 1
ATOM 785 N N . ALA A 1 99 ? -0.127 1.806 12.819 1.00 87.31 99 ALA A N 1
ATOM 786 C CA . ALA A 1 99 ? -0.419 3.145 13.283 1.00 87.31 99 ALA A CA 1
ATOM 787 C C . ALA A 1 99 ? 0.020 3.262 14.746 1.00 87.31 99 ALA A C 1
ATOM 789 O O . ALA A 1 99 ? -0.316 2.420 15.579 1.00 87.31 99 ALA A O 1
ATOM 790 N N . ILE A 1 100 ? 0.782 4.307 15.051 1.00 82.50 100 ILE A N 1
ATOM 791 C CA . ILE A 1 100 ? 1.075 4.690 16.430 1.00 82.50 100 ILE A CA 1
ATOM 792 C C . ILE A 1 100 ? -0.060 5.626 16.842 1.00 82.50 100 ILE A C 1
ATOM 794 O O . ILE A 1 100 ? -0.147 6.742 16.329 1.00 82.50 100 ILE A O 1
ATOM 798 N N . ARG A 1 101 ? -0.957 5.139 17.698 1.00 79.12 101 ARG A N 1
ATOM 799 C CA . ARG A 1 101 ? -2.040 5.906 18.324 1.00 79.12 101 ARG A CA 1
ATOM 800 C C . ARG A 1 101 ? -1.977 5.739 19.825 1.00 79.12 101 ARG A C 1
ATOM 802 O O . ARG A 1 101 ? -1.531 4.647 20.252 1.00 79.12 101 ARG A O 1
#

Organism: Strongylus vulgaris (NCBI:txid40348)

Radius of gyration: 19.72 Å; chains: 1; bounding box: 39×22×67 Å

InterPro domains:
  IPR005113 uDENN domain [PF03456] (45-80)
  IPR005113 uDENN domain [SM00800] (9-94)
  IPR039980 MAP kinase-activating death domain protein [PTHR13008] (1-79)